Protein AF-A0A850VJW8-F1 (afdb_monomer_lite)

Secondary structure (DSSP, 8-state):
-HHHHHHHHHHHIIIIISHHHHTTTHHHHHHHHHHHHHHHHHHHHHSTTS------HHHHHHHHHHHHHHHHHS----TTSSS---HHHHHHHHHHHHHHHHHHHHHTS-TTSHHHH-HHHHHH-

Structure (mmCIF, N/CA/C/O backbone):
data_AF-A0A850VJW8-F1
#
_entry.id   AF-A0A850VJW8-F1
#
loop_
_atom_site.group_PDB
_atom_site.id
_atom_site.type_symbol
_atom_site.label_atom_id
_atom_site.label_alt_id
_atom_site.label_comp_id
_atom_site.label_asym_id
_atom_site.label_entity_id
_atom_site.label_seq_id
_atom_site.pdbx_PDB_ins_code
_atom_site.Cartn_x
_atom_site.Cartn_y
_atom_site.Cartn_z
_atom_site.occupancy
_atom_site.B_iso_or_equiv
_atom_site.auth_seq_id
_atom_site.auth_comp_id
_atom_site.auth_asym_id
_atom_site.auth_atom_id
_atom_site.pdbx_PDB_model_num
ATOM 1 N N . ASN A 1 1 ? 14.410 2.089 -16.991 1.00 91.19 1 ASN A N 1
ATOM 2 C CA . ASN A 1 1 ? 14.407 3.319 -17.824 1.00 91.19 1 ASN A CA 1
ATOM 3 C C . ASN A 1 1 ? 14.271 2.972 -19.298 1.00 91.19 1 ASN A C 1
ATOM 5 O O . ASN A 1 1 ? 14.466 1.817 -19.659 1.00 91.19 1 ASN A O 1
ATOM 9 N N . GLY A 1 2 ? 13.935 3.947 -20.144 1.00 95.56 2 GLY A N 1
ATOM 10 C CA . GLY A 1 2 ? 13.908 3.751 -21.596 1.00 95.56 2 GLY A CA 1
ATOM 11 C C . GLY A 1 2 ? 12.747 2.870 -22.094 1.00 95.56 2 GLY A C 1
ATOM 12 O O . GLY A 1 2 ? 11.681 2.861 -21.470 1.00 95.56 2 GLY A O 1
ATOM 13 N N . PRO A 1 3 ? 12.922 2.142 -23.214 1.00 97.19 3 PRO A N 1
ATOM 14 C CA . PRO A 1 3 ? 11.846 1.385 -23.863 1.00 97.19 3 PRO A CA 1
ATOM 15 C C . PRO A 1 3 ? 11.171 0.341 -22.965 1.00 97.19 3 PRO A C 1
ATOM 17 O O . PRO A 1 3 ? 9.950 0.212 -23.009 1.00 97.19 3 PRO A O 1
ATOM 20 N N . ALA A 1 4 ? 11.938 -0.340 -22.106 1.00 96.44 4 ALA A N 1
ATOM 21 C CA . ALA A 1 4 ? 11.403 -1.322 -21.160 1.00 96.44 4 ALA A CA 1
ATOM 22 C C . ALA A 1 4 ? 10.402 -0.682 -20.184 1.00 96.44 4 ALA A C 1
ATOM 24 O O . ALA A 1 4 ? 9.256 -1.110 -20.098 1.00 96.44 4 ALA A O 1
ATOM 25 N N . TRP A 1 5 ? 10.787 0.439 -19.558 1.00 97.38 5 TRP A N 1
ATOM 26 C CA . TRP A 1 5 ? 9.887 1.193 -18.677 1.00 97.38 5 TRP A CA 1
ATOM 27 C C . TRP A 1 5 ? 8.611 1.633 -19.402 1.00 97.38 5 TRP A C 1
ATOM 29 O O . TRP A 1 5 ? 7.522 1.561 -18.837 1.00 97.38 5 TRP A O 1
ATOM 39 N N . ARG A 1 6 ? 8.727 2.078 -20.660 1.00 97.31 6 ARG A N 1
ATOM 40 C CA . ARG A 1 6 ? 7.564 2.498 -21.451 1.00 97.31 6 ARG A CA 1
ATOM 41 C C . ARG A 1 6 ? 6.600 1.334 -21.684 1.00 97.31 6 ARG A C 1
ATOM 43 O O . ARG A 1 6 ? 5.394 1.541 -21.576 1.00 97.31 6 ARG A O 1
ATOM 50 N N . SER A 1 7 ? 7.121 0.150 -21.999 1.00 96.81 7 SER A N 1
ATOM 51 C CA . SER A 1 7 ? 6.316 -1.059 -22.192 1.00 96.81 7 SER A CA 1
ATOM 52 C C . SER A 1 7 ? 5.508 -1.388 -20.934 1.00 96.81 7 SER A C 1
ATOM 54 O O . SER A 1 7 ? 4.277 -1.442 -20.991 1.00 96.81 7 SER A O 1
ATOM 56 N N . ASP A 1 8 ? 6.181 -1.481 -19.784 1.00 96.50 8 ASP A N 1
ATOM 57 C CA . ASP A 1 8 ? 5.539 -1.780 -18.498 1.00 96.50 8 ASP A CA 1
ATOM 58 C C . ASP A 1 8 ? 4.503 -0.713 -18.132 1.00 96.50 8 ASP A C 1
ATOM 60 O O . ASP A 1 8 ? 3.375 -1.016 -17.736 1.00 96.50 8 ASP A O 1
ATOM 64 N N . ARG A 1 9 ? 4.852 0.565 -18.328 1.00 96.50 9 ARG A N 1
ATOM 65 C CA . ARG A 1 9 ? 3.972 1.697 -18.026 1.00 96.50 9 ARG A CA 1
ATOM 66 C C . ARG A 1 9 ? 2.692 1.660 -18.854 1.00 96.50 9 ARG A C 1
ATOM 68 O O . ARG A 1 9 ? 1.622 1.914 -18.308 1.00 96.50 9 ARG A O 1
ATOM 75 N N . LEU A 1 10 ? 2.772 1.351 -20.148 1.00 96.62 10 LEU A N 1
ATOM 76 C CA . LEU A 1 10 ? 1.589 1.270 -21.010 1.00 96.62 10 LEU A CA 1
ATOM 77 C C . LEU A 1 10 ? 0.658 0.126 -20.592 1.00 96.62 10 LEU A C 1
ATOM 79 O O . LEU A 1 10 ? -0.559 0.322 -20.554 1.00 96.62 10 LEU A O 1
ATOM 83 N N . ALA A 1 11 ? 1.218 -1.031 -20.228 1.00 95.06 11 ALA A N 1
ATOM 84 C CA . ALA A 1 11 ? 0.441 -2.161 -19.728 1.00 95.06 11 ALA A CA 1
ATOM 85 C C . ALA A 1 11 ? -0.258 -1.824 -18.397 1.00 95.06 11 ALA A C 1
ATOM 87 O O . ALA A 1 11 ? -1.481 -1.956 -18.282 1.00 95.06 11 ALA A O 1
ATOM 88 N N . LEU A 1 12 ? 0.494 -1.306 -17.418 1.00 95.62 12 LEU A N 1
ATOM 89 C CA . LEU A 1 12 ? -0.024 -0.955 -16.093 1.00 95.62 12 LEU A CA 1
ATOM 90 C C . LEU A 1 12 ? -1.054 0.175 -16.145 1.00 95.62 12 LEU A C 1
ATOM 92 O O . LEU A 1 12 ? -2.076 0.098 -15.469 1.00 95.62 12 LEU A O 1
ATOM 96 N N . ASN A 1 13 ? -0.847 1.199 -16.976 1.00 96.38 13 ASN A N 1
ATOM 97 C CA . ASN A 1 13 ? -1.795 2.307 -17.100 1.00 96.38 13 ASN A CA 1
ATOM 98 C C . ASN A 1 13 ? -3.188 1.819 -17.508 1.00 96.38 13 ASN A C 1
ATOM 100 O O . ASN A 1 13 ? -4.187 2.313 -16.990 1.00 96.38 13 ASN A O 1
ATOM 104 N N . ARG A 1 14 ? -3.274 0.832 -18.407 1.00 94.06 14 ARG A N 1
ATOM 105 C CA . ARG A 1 14 ? -4.561 0.279 -18.839 1.00 94.06 14 ARG A CA 1
ATOM 106 C C . ARG A 1 14 ? -5.288 -0.418 -17.689 1.00 94.06 14 ARG A C 1
ATOM 108 O O . ARG A 1 14 ? -6.493 -0.228 -17.547 1.00 94.06 14 ARG A O 1
ATOM 115 N N . ALA A 1 15 ? -4.570 -1.196 -16.883 1.00 90.88 15 ALA A N 1
ATOM 116 C CA . ALA A 1 15 ? -5.153 -1.976 -15.794 1.00 90.88 15 ALA A CA 1
ATOM 117 C C . ALA A 1 15 ? -5.446 -1.139 -14.538 1.00 90.88 15 ALA A C 1
ATOM 119 O O . ALA A 1 15 ? -6.476 -1.341 -13.904 1.00 90.88 15 ALA A O 1
ATOM 120 N N . VAL A 1 16 ? -4.565 -0.194 -14.202 1.00 93.81 16 VAL A N 1
ATOM 121 C CA . VAL A 1 16 ? -4.560 0.488 -12.899 1.00 93.81 16 VAL A CA 1
ATOM 122 C C . VAL A 1 16 ? -5.045 1.935 -12.984 1.00 93.81 16 VAL A C 1
ATOM 124 O O . VAL A 1 16 ? -5.787 2.378 -12.114 1.00 93.81 16 VAL A O 1
ATOM 127 N N . LEU A 1 17 ? -4.655 2.682 -14.025 1.00 94.19 17 LEU A N 1
ATOM 128 C CA . LEU A 1 17 ? -4.893 4.135 -14.098 1.00 94.19 17 LEU A CA 1
ATOM 129 C C . LEU A 1 17 ? -6.036 4.541 -15.033 1.00 94.19 17 LEU A C 1
ATOM 131 O O . LEU A 1 17 ? -6.556 5.650 -14.921 1.00 94.19 17 LEU A O 1
ATOM 135 N N . SER A 1 18 ? -6.427 3.682 -15.974 1.00 96.19 18 SER A N 1
ATOM 136 C CA . SER A 1 18 ? -7.550 3.978 -16.861 1.00 96.19 18 SER A CA 1
ATOM 137 C C . SER A 1 18 ? -8.855 4.027 -16.055 1.00 96.19 18 SER A C 1
ATOM 139 O O . SER A 1 18 ? -9.026 3.215 -15.144 1.00 96.19 18 SER A O 1
ATOM 141 N N . PRO A 1 19 ? -9.821 4.900 -16.397 1.00 96.25 19 PRO A N 1
ATOM 142 C CA . PRO A 1 19 ? -11.111 4.931 -15.712 1.00 96.25 19 PRO A CA 1
ATOM 143 C C . PRO A 1 19 ? -11.801 3.557 -15.587 1.00 96.25 19 PRO A C 1
ATOM 145 O O . PRO A 1 19 ? -12.256 3.232 -14.489 1.00 96.25 19 PRO A O 1
ATOM 148 N N . PRO A 1 20 ? -11.874 2.707 -16.636 1.00 94.31 20 PRO A N 1
ATOM 149 C CA . PRO A 1 20 ? -12.481 1.384 -16.497 1.00 94.31 20 PRO A CA 1
ATOM 150 C C . PRO A 1 20 ? -11.632 0.403 -15.677 1.00 94.31 20 PRO A C 1
ATOM 152 O O . PRO A 1 20 ? -12.205 -0.499 -15.073 1.00 94.31 20 PRO A O 1
ATOM 155 N N . GLY A 1 21 ? -10.304 0.552 -15.648 1.00 92.25 21 GLY A N 1
ATOM 156 C CA . GLY A 1 21 ? -9.421 -0.241 -14.787 1.00 92.25 21 GLY A CA 1
ATOM 157 C C . GLY A 1 21 ? -9.603 0.130 -13.317 1.00 92.25 21 GLY A C 1
ATOM 158 O O . GLY A 1 21 ? -9.980 -0.712 -12.508 1.00 92.25 21 GLY A O 1
ATOM 159 N N . ALA A 1 22 ? -9.474 1.421 -13.006 1.00 93.19 22 ALA A N 1
ATOM 160 C CA . ALA A 1 22 ? -9.616 1.964 -11.659 1.00 93.19 22 ALA A CA 1
ATOM 161 C C . ALA A 1 22 ? -10.986 1.650 -11.027 1.00 93.19 22 ALA A C 1
ATOM 163 O O . ALA A 1 22 ? -11.067 1.295 -9.852 1.00 93.19 22 ALA A O 1
ATOM 164 N N . ARG A 1 23 ? -12.071 1.706 -11.816 1.00 95.88 23 ARG A N 1
ATOM 165 C CA . ARG A 1 23 ? -13.432 1.377 -11.350 1.00 95.88 23 ARG A CA 1
ATOM 166 C C . ARG A 1 23 ? -13.570 -0.040 -10.792 1.00 95.88 23 ARG A C 1
ATOM 168 O O . ARG A 1 23 ? -14.430 -0.254 -9.945 1.00 95.88 23 ARG A O 1
ATOM 175 N N . ARG A 1 24 ? -12.740 -0.994 -11.228 1.00 94.75 24 ARG A N 1
ATOM 176 C CA . ARG A 1 24 ? -12.787 -2.386 -10.744 1.00 94.75 24 ARG A CA 1
ATOM 177 C C . ARG A 1 24 ? -12.352 -2.512 -9.288 1.00 94.75 24 ARG A C 1
ATOM 179 O O . ARG A 1 24 ? -12.822 -3.411 -8.604 1.00 94.75 24 ARG A O 1
ATOM 186 N N . PHE A 1 25 ? -11.502 -1.603 -8.809 1.00 95.75 25 PHE A N 1
ATOM 187 C CA . PHE A 1 25 ? -11.027 -1.620 -7.425 1.00 95.75 25 PHE A CA 1
ATOM 188 C C . PHE A 1 25 ? -12.003 -0.959 -6.454 1.00 95.75 25 PHE A C 1
ATOM 190 O O . PHE A 1 25 ? -11.937 -1.242 -5.266 1.00 95.75 25 PHE A O 1
ATOM 197 N N . LEU A 1 26 ? -12.922 -0.108 -6.930 1.00 95.62 26 LEU A N 1
ATOM 198 C CA . LEU A 1 26 ? -13.856 0.624 -6.067 1.00 95.62 26 LEU A CA 1
ATOM 199 C C . LEU A 1 26 ? -14.613 -0.266 -5.069 1.00 95.62 26 LEU A C 1
ATOM 201 O O . LEU A 1 26 ? -14.551 0.058 -3.888 1.00 95.62 26 LEU A O 1
ATOM 205 N N . PRO A 1 27 ? -15.270 -1.378 -5.463 1.00 96.75 27 PRO A N 1
ATOM 206 C CA . PRO A 1 27 ? -15.962 -2.227 -4.491 1.00 96.75 27 PRO A CA 1
ATOM 207 C C . PRO A 1 27 ? -15.009 -2.873 -3.473 1.00 96.75 27 PRO A C 1
ATOM 209 O O . PRO A 1 27 ? -15.379 -3.024 -2.312 1.00 96.75 27 PRO A O 1
ATOM 212 N N . LEU A 1 28 ? -13.781 -3.209 -3.885 1.00 96.62 28 LEU A N 1
ATOM 213 C CA . LEU A 1 28 ? -12.768 -3.811 -3.011 1.00 96.62 28 LEU A CA 1
ATOM 214 C C . LEU A 1 28 ? -12.261 -2.801 -1.971 1.00 96.62 28 LEU A C 1
ATOM 216 O O . LEU A 1 28 ? -12.157 -3.094 -0.783 1.00 96.62 28 LEU A O 1
ATOM 220 N N . LEU A 1 29 ? -11.963 -1.581 -2.414 1.00 97.00 29 LEU A N 1
ATOM 221 C CA . LEU A 1 29 ? -11.483 -0.507 -1.548 1.00 97.00 29 LEU A CA 1
ATOM 222 C C . LEU A 1 29 ? -12.584 -0.017 -0.600 1.00 97.00 29 LEU A C 1
ATOM 224 O O . LEU A 1 29 ? -12.325 0.221 0.578 1.00 97.00 29 LEU A O 1
ATOM 228 N N . ASP A 1 30 ? -13.816 0.095 -1.097 1.00 97.44 30 ASP A N 1
ATOM 229 C CA . ASP A 1 30 ? -14.989 0.493 -0.319 1.00 97.44 30 ASP A CA 1
ATOM 230 C C . ASP A 1 30 ? -15.311 -0.519 0.792 1.00 97.44 30 ASP A C 1
ATOM 232 O O . ASP A 1 30 ? -15.572 -0.109 1.923 1.00 97.44 30 ASP A O 1
ATOM 236 N N . SER A 1 31 ? -15.197 -1.831 0.539 1.00 96.44 31 SER A N 1
ATOM 237 C CA . SER A 1 31 ? -15.383 -2.827 1.604 1.00 96.44 31 SER A CA 1
ATOM 238 C C . SER A 1 31 ? -14.341 -2.681 2.716 1.00 96.44 31 SER A C 1
ATOM 240 O O . SER A 1 31 ? -14.694 -2.673 3.890 1.00 96.44 31 SER A O 1
ATOM 242 N N . VAL A 1 32 ? -13.066 -2.483 2.363 1.00 96.75 32 VAL A N 1
ATOM 243 C CA . VAL A 1 32 ? -11.989 -2.290 3.350 1.00 96.75 32 VAL A CA 1
ATOM 244 C C . VAL A 1 32 ? -12.183 -0.984 4.134 1.00 96.75 32 VAL A C 1
ATOM 246 O O . VAL A 1 32 ? -11.970 -0.947 5.346 1.00 96.75 32 VAL A O 1
ATOM 249 N N . ALA A 1 33 ? -12.637 0.086 3.474 1.00 97.06 33 ALA A N 1
ATOM 250 C CA . ALA A 1 33 ? -12.944 1.359 4.125 1.00 97.06 33 ALA A CA 1
ATOM 251 C C . ALA A 1 33 ? -14.106 1.247 5.124 1.00 97.06 33 ALA A C 1
ATOM 253 O O . ALA A 1 33 ? -14.044 1.840 6.206 1.00 97.06 33 ALA A O 1
ATOM 254 N N . ARG A 1 34 ? -15.148 0.468 4.801 1.00 97.06 34 ARG A N 1
ATOM 255 C CA . ARG A 1 34 ? -16.252 0.191 5.731 1.00 97.06 34 ARG A CA 1
ATOM 256 C C . ARG A 1 34 ? -15.781 -0.594 6.945 1.00 97.06 34 ARG A C 1
ATOM 258 O O . ARG A 1 34 ? -16.042 -0.144 8.058 1.00 97.06 34 ARG A O 1
ATOM 265 N N . ASP A 1 35 ? -15.027 -1.672 6.742 1.00 95.12 35 ASP A N 1
ATOM 266 C CA . ASP A 1 35 ? -14.479 -2.486 7.835 1.00 95.12 35 ASP A CA 1
ATOM 267 C C . ASP A 1 35 ? -13.615 -1.635 8.783 1.00 95.12 35 ASP A C 1
ATOM 269 O O . ASP A 1 35 ? -13.716 -1.729 10.009 1.00 95.12 35 ASP A O 1
ATOM 273 N N . PHE A 1 36 ? -12.801 -0.734 8.222 1.00 95.12 36 PHE A N 1
ATOM 274 C CA . PHE A 1 36 ? -11.999 0.208 8.999 1.00 95.12 36 PHE A CA 1
ATOM 275 C C . PHE A 1 36 ? -12.865 1.169 9.825 1.00 95.12 36 PHE A C 1
ATOM 277 O O . PHE A 1 36 ? -12.649 1.337 11.028 1.00 95.12 36 PHE A O 1
ATOM 284 N N . ALA A 1 37 ? -13.875 1.781 9.199 1.00 94.94 37 ALA A N 1
ATOM 285 C CA . ALA A 1 37 ? -14.789 2.696 9.874 1.00 94.94 37 ALA A CA 1
ATOM 286 C C . ALA A 1 37 ? -15.598 1.995 10.977 1.00 94.94 37 ALA A C 1
ATOM 288 O O . ALA A 1 37 ? -15.814 2.569 12.045 1.00 94.94 37 ALA A O 1
ATOM 289 N N . GLU A 1 38 ? -16.036 0.757 10.751 1.00 94.19 38 GLU A N 1
ATOM 290 C CA . GLU A 1 38 ? -16.730 -0.057 11.749 1.00 94.19 38 GLU A CA 1
ATOM 291 C C . GLU A 1 38 ? -15.826 -0.409 12.931 1.00 94.19 38 GLU A C 1
ATOM 293 O O . GLU A 1 38 ? -16.243 -0.238 14.079 1.00 94.19 38 GLU A O 1
ATOM 298 N N . SER A 1 39 ? -14.571 -0.787 12.673 1.00 92.12 39 SER A N 1
ATOM 299 C CA . SER A 1 39 ? -13.563 -1.031 13.712 1.00 92.12 39 SER A CA 1
ATOM 300 C C . SER A 1 39 ? -13.343 0.209 14.594 1.00 92.12 39 SER A C 1
ATOM 302 O O . SER A 1 39 ? -13.368 0.119 15.825 1.00 92.12 39 SER A O 1
ATOM 304 N N . LEU A 1 40 ? -13.227 1.400 13.991 1.00 92.31 40 LEU A N 1
ATOM 305 C CA . LEU A 1 40 ? -13.108 2.663 14.729 1.00 92.31 40 LEU A CA 1
ATOM 306 C C . LEU A 1 40 ? -14.375 3.005 15.523 1.00 92.31 40 LEU A C 1
ATOM 308 O O . LEU A 1 40 ? -14.282 3.360 16.698 1.00 92.31 40 LEU A O 1
ATOM 312 N N . ARG A 1 41 ? -15.565 2.861 14.927 1.00 92.94 41 ARG A N 1
ATOM 313 C CA . ARG A 1 41 ? -16.844 3.073 15.631 1.00 92.94 41 ARG A CA 1
ATOM 314 C C . ARG A 1 41 ? -16.996 2.126 16.820 1.00 92.94 41 ARG A C 1
ATOM 316 O O . ARG A 1 41 ? -17.502 2.545 17.858 1.00 92.94 41 ARG A O 1
ATOM 323 N N . GLY A 1 42 ? -16.552 0.876 16.688 1.00 91.50 42 GLY A N 1
ATOM 324 C CA . GLY A 1 42 ? -16.524 -0.096 17.780 1.00 91.50 42 GLY A CA 1
ATOM 325 C C . GLY A 1 42 ? -15.681 0.391 18.958 1.00 91.50 42 GLY A C 1
ATOM 326 O O . GLY A 1 42 ? -16.147 0.367 20.095 1.00 91.50 42 GLY A O 1
ATOM 327 N N . ARG A 1 43 ? -14.486 0.929 18.685 1.00 91.19 43 ARG A N 1
ATOM 328 C CA . ARG A 1 43 ? -13.612 1.515 19.716 1.00 91.19 43 ARG A CA 1
ATOM 329 C C . ARG A 1 43 ? -14.247 2.726 20.393 1.00 91.19 43 ARG A C 1
ATOM 331 O O . ARG A 1 43 ? -14.268 2.774 21.614 1.00 91.19 43 ARG A O 1
ATOM 338 N N . VAL A 1 44 ? -14.820 3.648 19.615 1.00 93.12 44 VAL A N 1
ATOM 339 C CA . VAL A 1 44 ? -15.510 4.842 20.140 1.00 93.12 44 VAL A CA 1
ATOM 340 C C . VAL A 1 44 ? -16.647 4.455 21.090 1.00 93.12 44 VAL A C 1
ATOM 342 O O . VAL A 1 44 ? -16.757 5.021 22.173 1.00 93.12 44 VAL A O 1
ATOM 345 N N . ARG A 1 45 ? -17.471 3.465 20.718 1.00 93.31 45 ARG A N 1
ATOM 346 C CA . ARG A 1 45 ? -18.563 2.960 21.571 1.00 93.31 45 ARG A CA 1
ATOM 347 C C . ARG A 1 45 ? -18.060 2.295 22.854 1.00 93.31 45 ARG A C 1
ATOM 349 O O . ARG A 1 45 ? -18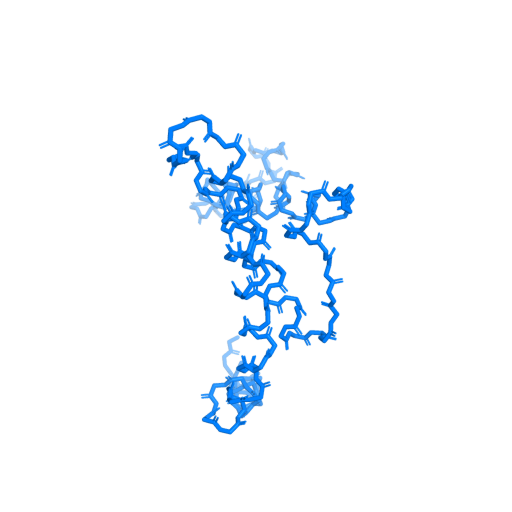.769 2.314 23.852 1.00 93.31 45 ARG A O 1
ATOM 356 N N . GLY A 1 46 ? -16.868 1.701 22.819 1.00 88.69 46 GLY A N 1
ATOM 357 C CA . GLY A 1 46 ? -16.226 1.092 23.983 1.00 88.69 46 GLY A CA 1
ATOM 358 C C . GLY A 1 46 ? -15.549 2.093 24.925 1.00 88.69 46 GLY A C 1
ATOM 359 O O . GLY A 1 46 ? -15.199 1.720 26.042 1.00 88.69 46 GLY A O 1
ATOM 360 N N . THR A 1 47 ? -15.345 3.348 24.508 1.00 90.88 47 THR A N 1
ATOM 361 C CA . THR A 1 47 ? -14.687 4.370 25.333 1.00 90.88 47 THR A CA 1
ATOM 362 C C . THR A 1 47 ? -15.70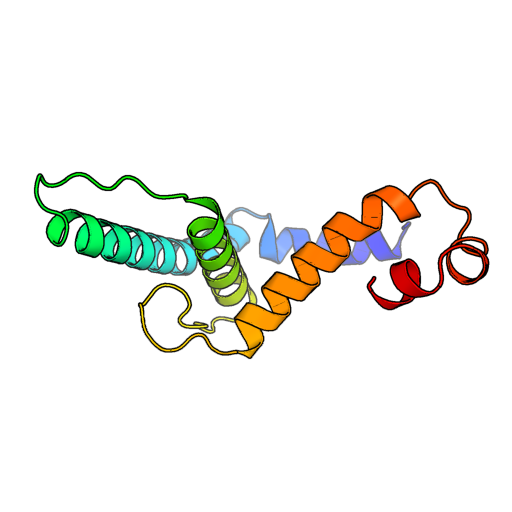3 5.154 26.179 1.00 90.88 47 THR A C 1
ATOM 364 O O . THR A 1 47 ? -16.672 5.692 25.632 1.00 90.88 47 THR A O 1
ATOM 367 N N . PRO A 1 48 ? -15.487 5.292 27.504 1.00 83.56 48 PRO A N 1
ATOM 368 C CA . PRO A 1 48 ? -16.295 6.172 28.345 1.00 83.56 48 PRO A CA 1
ATOM 369 C C . PRO A 1 48 ? -16.257 7.614 27.820 1.00 83.56 48 PRO A C 1
ATOM 371 O O . PRO A 1 48 ? -15.184 8.168 27.600 1.00 83.56 48 PRO A O 1
ATOM 374 N N . GLY A 1 49 ? -17.425 8.220 27.599 1.00 85.00 49 GLY A N 1
ATOM 375 C CA . GLY A 1 49 ? -17.536 9.571 27.031 1.00 85.00 49 GLY A CA 1
ATOM 376 C C . GLY A 1 49 ? -17.626 9.634 25.501 1.00 85.00 49 GLY A C 1
ATOM 377 O O . GLY A 1 49 ? -17.782 10.724 24.963 1.00 85.00 49 GLY A O 1
ATOM 378 N N . GLY A 1 50 ? -17.584 8.496 24.793 1.00 87.62 50 GLY A N 1
ATOM 379 C CA . GLY A 1 50 ? -17.915 8.428 23.362 1.00 87.62 50 GLY A CA 1
ATOM 380 C C . GLY A 1 50 ? -16.934 9.150 22.432 1.00 87.62 50 GLY A C 1
ATOM 381 O O . GLY A 1 50 ? -17.298 9.491 21.307 1.00 87.62 50 GLY A O 1
ATOM 382 N N . ALA A 1 51 ? -15.702 9.382 22.884 1.00 88.38 51 ALA A N 1
ATOM 383 C CA . ALA A 1 51 ? -14.628 9.988 22.105 1.00 88.38 51 ALA A CA 1
ATOM 384 C C . ALA A 1 51 ? -13.383 9.095 22.142 1.00 88.38 51 ALA A C 1
ATOM 386 O O . ALA A 1 51 ? -13.099 8.467 23.158 1.00 88.38 51 ALA A O 1
ATOM 387 N N . LEU A 1 52 ? -12.638 9.046 21.036 1.00 88.94 52 LEU A N 1
ATOM 388 C CA . LEU A 1 52 ? -11.435 8.227 20.894 1.00 88.94 52 LEU A CA 1
ATOM 389 C C . LEU A 1 52 ? -10.235 9.116 20.562 1.00 88.94 52 LEU A C 1
ATOM 391 O O . LEU A 1 52 ? -10.204 9.735 19.500 1.00 88.94 52 LEU A O 1
ATOM 395 N N . THR A 1 53 ? -9.234 9.123 21.440 1.00 91.69 53 THR A N 1
ATOM 396 C CA . THR A 1 53 ? -7.938 9.774 21.201 1.00 91.69 53 THR A CA 1
ATOM 397 C C . THR A 1 53 ? -6.879 8.694 21.050 1.00 91.69 53 THR A C 1
ATOM 399 O O . THR A 1 53 ? -6.604 7.958 21.994 1.00 91.69 53 THR A O 1
ATOM 402 N N . ILE A 1 54 ? -6.313 8.571 19.853 1.00 89.94 54 ILE A N 1
ATOM 403 C CA . ILE A 1 54 ? -5.325 7.548 19.497 1.00 89.94 54 ILE A CA 1
ATOM 404 C C . ILE A 1 54 ? -4.305 8.120 18.515 1.00 89.94 54 ILE A C 1
ATOM 406 O O . ILE A 1 54 ? -4.603 9.077 17.803 1.00 89.94 54 ILE A O 1
ATOM 410 N N . ASP A 1 55 ? -3.140 7.483 18.426 1.00 89.38 55 ASP A N 1
ATOM 411 C CA . ASP A 1 55 ? -2.255 7.649 17.276 1.00 89.38 55 ASP A CA 1
ATOM 412 C C . ASP A 1 55 ? -2.845 6.894 16.064 1.00 89.38 55 ASP A C 1
ATOM 414 O O . ASP A 1 55 ? -3.003 5.666 16.121 1.00 89.38 55 ASP A O 1
ATOM 418 N N . PRO A 1 56 ? -3.217 7.587 14.970 1.00 89.75 56 PRO A N 1
ATOM 419 C CA . PRO A 1 56 ? -3.779 6.938 13.795 1.00 89.75 56 PRO A CA 1
ATOM 420 C C . PRO A 1 56 ? -2.723 6.229 12.940 1.00 89.75 56 PRO A C 1
ATOM 422 O O . PRO A 1 56 ? -3.098 5.418 12.093 1.00 89.75 56 PRO A O 1
ATOM 425 N N . HIS A 1 57 ? -1.429 6.512 13.117 1.00 87.69 57 HIS A N 1
ATOM 426 C CA . HIS A 1 57 ? -0.387 6.080 12.187 1.00 87.69 57 HIS A CA 1
ATOM 427 C C . HIS A 1 57 ? -0.346 4.552 11.974 1.00 87.69 57 HIS A C 1
ATOM 429 O O . HIS A 1 57 ? -0.471 4.118 10.822 1.00 87.69 57 HIS A O 1
ATOM 435 N N . PRO A 1 58 ? -0.322 3.701 13.024 1.00 85.12 58 PRO A N 1
ATOM 436 C CA . PRO A 1 58 ? -0.309 2.246 12.840 1.00 85.12 58 PRO A CA 1
ATOM 437 C C . PRO A 1 58 ? -1.591 1.712 12.185 1.00 85.12 58 PRO A C 1
ATOM 439 O O . PRO A 1 58 ? -1.575 0.726 11.447 1.00 85.12 58 PRO A O 1
ATOM 442 N N . LEU A 1 59 ? -2.726 2.367 12.443 1.00 88.75 59 LEU A N 1
ATOM 443 C CA . LEU A 1 59 ? -4.022 1.979 11.888 1.00 88.75 59 LEU A CA 1
ATOM 444 C C . LEU A 1 59 ? -4.126 2.305 10.401 1.00 88.75 59 LEU A C 1
ATOM 446 O O . LEU A 1 59 ? -4.614 1.480 9.631 1.00 88.75 59 LEU A O 1
ATOM 450 N N . LEU A 1 60 ? -3.637 3.476 9.995 1.00 91.62 60 LEU A N 1
ATOM 451 C CA . LEU A 1 60 ? -3.613 3.896 8.597 1.00 91.62 60 LEU A CA 1
ATOM 452 C C . LEU A 1 60 ? -2.668 3.030 7.762 1.00 91.62 60 LEU A C 1
ATOM 454 O O . LEU A 1 60 ? -2.993 2.707 6.618 1.00 91.62 60 LEU A O 1
ATOM 458 N N . PHE A 1 61 ? -1.541 2.595 8.329 1.00 88.62 61 PHE A N 1
ATOM 459 C CA . PHE A 1 61 ? -0.643 1.652 7.660 1.00 88.62 61 PHE A CA 1
ATOM 460 C C . PHE A 1 61 ? -1.308 0.294 7.416 1.00 88.62 61 PHE A C 1
ATOM 462 O O . PHE A 1 61 ? -1.309 -0.189 6.283 1.00 88.62 61 PHE A O 1
ATOM 469 N N . ARG A 1 62 ? -1.948 -0.291 8.439 1.00 89.50 62 ARG A N 1
ATOM 470 C CA . ARG A 1 62 ? -2.704 -1.550 8.297 1.00 89.50 62 ARG A CA 1
ATOM 471 C C . ARG A 1 62 ? -3.844 -1.424 7.288 1.00 89.50 62 ARG A C 1
ATOM 473 O O . ARG A 1 62 ? -4.002 -2.297 6.442 1.00 89.50 62 ARG A O 1
ATOM 480 N N . PHE A 1 63 ? -4.589 -0.320 7.335 1.00 93.31 63 PHE A N 1
ATOM 481 C CA . PHE A 1 63 ? -5.631 -0.007 6.357 1.00 93.31 63 PHE A CA 1
ATOM 482 C C . PHE A 1 63 ? -5.087 0.049 4.930 1.00 93.31 63 PHE A C 1
ATOM 484 O O . PHE A 1 63 ? -5.639 -0.586 4.035 1.00 93.31 63 PHE A O 1
ATOM 491 N N . THR A 1 64 ? -3.982 0.761 4.720 1.00 93.38 64 THR A N 1
ATOM 492 C CA . THR A 1 64 ? -3.389 0.929 3.390 1.00 93.38 64 THR A CA 1
ATOM 493 C C . THR A 1 64 ? -2.852 -0.395 2.852 1.00 93.38 64 THR A C 1
ATOM 495 O O . THR A 1 64 ? -3.038 -0.695 1.672 1.00 93.38 64 THR A O 1
ATOM 498 N N . LEU A 1 65 ? -2.227 -1.211 3.705 1.00 91.44 65 LEU A N 1
ATOM 499 C CA . LEU A 1 65 ? -1.726 -2.530 3.330 1.00 91.44 65 LEU A CA 1
ATOM 500 C C . LEU A 1 65 ? -2.860 -3.503 2.985 1.00 91.44 65 LEU A C 1
ATOM 502 O O . LEU A 1 65 ? -2.780 -4.183 1.962 1.00 91.44 65 LEU A O 1
ATOM 506 N N . GLU A 1 66 ? -3.923 -3.539 3.791 1.00 92.62 66 GLU A N 1
ATOM 507 C CA . GLU A 1 66 ? -5.124 -4.341 3.528 1.00 92.62 66 GLU A CA 1
ATOM 508 C C . GLU A 1 66 ? -5.774 -3.923 2.202 1.00 92.62 66 GLU A C 1
ATOM 510 O O . GLU A 1 66 ? -6.016 -4.762 1.338 1.00 92.62 66 GLU A O 1
ATOM 515 N N . ALA A 1 67 ? -5.998 -2.619 2.007 1.00 95.62 67 ALA A N 1
ATOM 516 C CA . ALA A 1 67 ? -6.634 -2.073 0.812 1.00 95.62 67 ALA A CA 1
ATOM 517 C C . ALA A 1 67 ? -5.814 -2.357 -0.454 1.00 95.62 67 ALA A C 1
ATOM 519 O O . ALA A 1 67 ? -6.361 -2.790 -1.468 1.00 95.62 67 ALA A O 1
ATOM 520 N N . SER A 1 68 ? -4.495 -2.154 -0.386 1.00 93.62 68 SER A N 1
ATOM 521 C CA . SER A 1 68 ? -3.590 -2.379 -1.517 1.00 93.62 68 SER A CA 1
ATOM 522 C C . SER A 1 68 ? -3.489 -3.862 -1.860 1.00 93.62 68 SER A C 1
ATOM 524 O O . SER A 1 68 ? -3.582 -4.227 -3.029 1.00 93.62 68 SER A O 1
ATOM 526 N N . SER A 1 69 ? -3.349 -4.727 -0.853 1.00 91.44 69 SER A N 1
ATOM 527 C CA . SER A 1 69 ? -3.259 -6.177 -1.062 1.00 91.44 69 SER A CA 1
ATOM 528 C C . SER A 1 69 ? -4.561 -6.736 -1.620 1.00 91.44 69 SER A C 1
ATOM 530 O O . SER A 1 69 ? -4.531 -7.514 -2.571 1.00 91.44 69 SER A O 1
ATOM 532 N N . TYR A 1 70 ? -5.706 -6.275 -1.112 1.00 94.50 70 TYR A N 1
ATOM 533 C CA . TYR A 1 70 ? -7.000 -6.712 -1.617 1.00 94.50 70 TYR A CA 1
ATOM 534 C C . TYR A 1 70 ? -7.253 -6.222 -3.047 1.00 94.50 70 TYR A C 1
ATOM 536 O O . TYR A 1 70 ? -7.720 -6.988 -3.885 1.00 94.50 70 TYR A O 1
ATOM 544 N N . ALA A 1 71 ? -6.873 -4.983 -3.371 1.00 94.69 71 ALA A N 1
ATOM 545 C CA . ALA A 1 71 ? -6.989 -4.459 -4.730 1.00 94.69 71 ALA A CA 1
ATOM 546 C C . ALA A 1 71 ? -6.072 -5.181 -5.735 1.00 94.69 71 ALA A C 1
ATOM 548 O O . ALA A 1 71 ? -6.470 -5.383 -6.881 1.00 94.69 71 ALA A O 1
ATOM 549 N N . LEU A 1 72 ? -4.855 -5.558 -5.326 1.00 92.38 72 LEU A N 1
ATOM 550 C CA . LEU A 1 72 ? -3.862 -6.179 -6.209 1.00 92.38 72 LEU A CA 1
ATOM 551 C C . LEU A 1 72 ? -4.040 -7.693 -6.358 1.00 92.38 72 LEU A C 1
ATOM 553 O O . LEU A 1 72 ? -3.827 -8.217 -7.450 1.00 92.38 72 LEU A O 1
ATOM 557 N N . TYR A 1 73 ? -4.420 -8.385 -5.283 1.00 91.62 73 TYR A N 1
ATOM 558 C CA . TYR A 1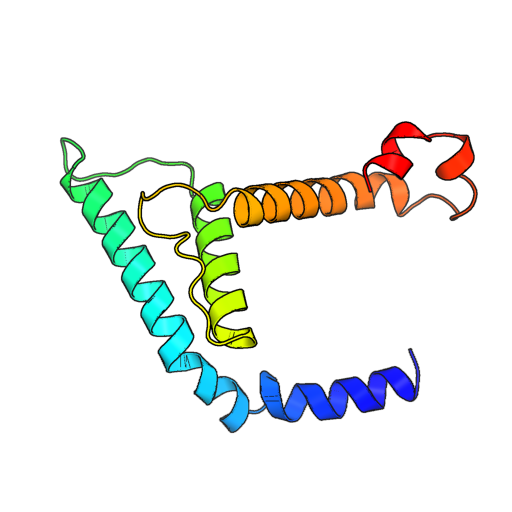 73 ? -4.431 -9.850 -5.227 1.00 91.62 73 TYR A CA 1
ATOM 559 C C . TYR A 1 73 ? -5.821 -10.451 -5.015 1.00 91.62 73 TYR A C 1
ATOM 561 O O . TYR A 1 73 ? -5.981 -11.654 -5.180 1.00 91.62 73 TYR A O 1
ATOM 569 N N . GLY A 1 74 ? -6.827 -9.645 -4.661 1.00 91.38 74 GLY A N 1
ATOM 570 C CA . GLY A 1 74 ? -8.170 -10.144 -4.354 1.00 91.38 74 GLY A CA 1
ATOM 571 C C . GLY A 1 74 ? -8.277 -10.876 -3.012 1.00 91.38 74 GLY A C 1
ATOM 572 O O . GLY A 1 74 ? -9.330 -11.430 -2.720 1.00 91.38 74 GLY A O 1
ATOM 573 N N . GLU A 1 75 ? -7.231 -10.839 -2.180 1.00 88.62 75 GLU A N 1
ATOM 574 C CA . GLU A 1 75 ? -7.154 -11.549 -0.898 1.00 88.62 75 GLU A CA 1
ATOM 575 C C . GLU A 1 75 ? -7.170 -10.591 0.303 1.00 88.62 75 GLU A C 1
ATOM 577 O O . GLU A 1 75 ? -6.548 -9.524 0.280 1.00 88.62 75 GLU A O 1
ATOM 582 N N . ARG A 1 76 ? -7.890 -10.977 1.364 1.00 89.50 76 ARG A N 1
ATOM 583 C CA . ARG A 1 76 ? -8.003 -10.216 2.620 1.00 89.50 76 ARG A CA 1
ATOM 584 C C . ARG A 1 76 ? -6.936 -10.690 3.605 1.00 89.50 76 ARG A C 1
ATOM 586 O O . ARG A 1 76 ? -6.874 -11.874 3.922 1.00 89.50 76 ARG A O 1
ATOM 593 N N . LEU A 1 77 ? -6.122 -9.767 4.119 1.00 87.00 77 LEU A N 1
ATOM 594 C CA . LEU A 1 77 ? -5.061 -10.090 5.085 1.00 87.00 77 LEU A CA 1
ATOM 595 C C . LEU A 1 77 ? -5.569 -10.100 6.534 1.00 87.00 77 LEU A C 1
ATOM 597 O O . LEU A 1 77 ? -4.891 -10.629 7.417 1.00 87.00 77 LEU A O 1
ATOM 601 N N . GLY A 1 78 ? -6.750 -9.524 6.779 1.00 88.00 78 GLY A N 1
ATOM 602 C CA . GLY A 1 78 ? -7.392 -9.511 8.090 1.00 88.00 78 GLY A CA 1
ATOM 603 C C . GLY A 1 78 ? -6.806 -8.484 9.062 1.00 88.00 78 GLY A C 1
ATOM 604 O O . GLY A 1 78 ? -6.947 -8.649 10.267 1.00 88.00 78 GLY A O 1
ATOM 605 N N . LEU A 1 79 ? -6.174 -7.410 8.575 1.00 88.06 79 LEU A N 1
ATOM 606 C CA . LEU A 1 79 ? -5.415 -6.466 9.418 1.00 88.06 79 LEU A CA 1
ATOM 607 C C . LEU A 1 79 ? -6.274 -5.458 10.201 1.00 88.06 79 LEU A C 1
ATOM 609 O O . LEU A 1 79 ? -5.748 -4.689 11.009 1.00 88.06 79 LEU A O 1
ATOM 613 N N . LEU A 1 80 ? -7.582 -5.411 9.933 1.00 87.31 80 LEU A N 1
ATOM 614 C CA . LEU A 1 80 ? -8.499 -4.391 10.463 1.00 87.31 80 LEU A CA 1
ATOM 615 C C . LEU A 1 80 ? -9.360 -4.863 11.643 1.00 87.31 80 LEU A C 1
ATOM 617 O O . LEU A 1 80 ? -9.843 -4.036 12.428 1.00 87.31 80 LEU A O 1
ATOM 621 N N . GLY A 1 81 ? -9.545 -6.178 11.775 1.00 69.56 81 GLY A N 1
ATOM 622 C CA . GLY A 1 81 ? -10.205 -6.801 12.919 1.00 69.56 81 GLY A CA 1
ATOM 623 C C . GLY A 1 81 ? -9.171 -7.118 13.992 1.00 69.56 81 GLY A C 1
ATOM 624 O O . GLY A 1 81 ? -8.082 -7.567 13.668 1.00 69.56 81 GLY A O 1
ATOM 625 N N . GLY A 1 82 ? -9.489 -6.899 15.270 1.00 59.03 82 GLY A N 1
ATOM 626 C CA . GLY A 1 82 ? -8.579 -7.128 16.408 1.00 59.03 82 GLY A CA 1
ATOM 627 C C . GLY A 1 82 ? -8.171 -8.591 16.664 1.00 59.03 82 GLY A C 1
ATOM 628 O O . GLY A 1 82 ? -7.839 -8.929 17.796 1.00 59.03 82 GLY A O 1
ATOM 629 N N . GLY A 1 83 ? -8.240 -9.460 15.654 1.00 50.44 83 GLY A N 1
ATOM 630 C CA . GLY A 1 83 ? -7.737 -10.828 15.680 1.00 50.44 83 GLY A CA 1
ATOM 631 C C . GLY A 1 83 ? -6.243 -10.873 15.365 1.00 50.44 83 GLY A C 1
ATOM 632 O O . GLY A 1 83 ? -5.733 -10.023 14.642 1.00 50.44 83 GLY A O 1
ATOM 633 N N . SER A 1 84 ? -5.570 -11.859 15.964 1.00 47.62 84 SER A N 1
ATOM 634 C CA . SER A 1 84 ? -4.132 -12.149 15.890 1.00 47.62 84 SER A CA 1
ATOM 635 C C . SER A 1 84 ? -3.471 -11.648 14.605 1.00 47.62 84 SER A C 1
ATOM 637 O O . SER A 1 84 ? -3.768 -12.129 13.511 1.00 47.62 84 SER A O 1
ATOM 639 N N . GLU A 1 85 ? -2.574 -10.673 14.766 1.00 57.41 85 GLU A N 1
ATOM 640 C CA . GLU A 1 85 ? -1.724 -10.168 13.697 1.00 57.41 85 GLU A CA 1
ATOM 641 C C . GLU A 1 85 ? -1.099 -11.353 12.964 1.00 57.41 85 GLU A C 1
ATOM 643 O O . GLU A 1 85 ? -0.368 -12.149 13.561 1.00 57.41 85 GLU A O 1
ATOM 648 N N . SER A 1 86 ? -1.377 -11.494 11.666 1.00 63.81 86 SER A N 1
ATOM 649 C CA . SER A 1 86 ? -0.604 -12.422 10.857 1.00 63.81 86 SER A CA 1
ATOM 650 C C . SER A 1 86 ? 0.843 -11.936 10.946 1.00 63.81 86 SER A C 1
ATOM 652 O O . SER A 1 86 ? 1.195 -10.880 10.426 1.00 63.81 86 SER A O 1
ATOM 654 N N . GLY A 1 87 ? 1.700 -12.659 11.676 1.00 73.06 87 GLY A N 1
ATOM 655 C CA . GLY A 1 87 ? 3.066 -12.196 11.952 1.00 73.06 87 GLY A CA 1
ATOM 656 C C . GLY A 1 87 ? 3.846 -11.844 10.677 1.00 73.06 87 GLY A C 1
ATOM 657 O O . GLY A 1 87 ? 4.791 -11.067 10.725 1.00 73.06 87 GLY A O 1
ATOM 658 N N . GLY A 1 88 ? 3.426 -12.370 9.519 1.00 78.38 88 GLY A N 1
ATOM 659 C CA . GLY A 1 88 ? 3.906 -11.956 8.201 1.00 78.38 88 GLY A CA 1
ATOM 660 C C . GLY A 1 88 ? 3.627 -10.490 7.853 1.00 78.38 88 GLY A C 1
ATOM 661 O O . GLY A 1 88 ? 4.553 -9.808 7.427 1.00 78.38 88 GLY A O 1
ATOM 662 N N . ALA A 1 89 ? 2.410 -9.983 8.065 1.00 76.94 89 ALA A N 1
ATOM 663 C CA . ALA A 1 89 ? 2.075 -8.590 7.772 1.00 76.94 89 ALA A CA 1
ATOM 664 C C . ALA A 1 89 ? 2.829 -7.620 8.686 1.00 76.94 89 ALA A C 1
ATOM 666 O O . ALA A 1 89 ? 3.362 -6.624 8.209 1.00 76.94 89 ALA A O 1
ATOM 667 N N . GLN A 1 90 ? 2.962 -7.949 9.975 1.00 78.44 90 GLN A N 1
ATOM 668 C CA . GLN A 1 90 ? 3.735 -7.125 10.907 1.00 78.44 90 GLN A CA 1
ATOM 669 C C . GLN A 1 90 ? 5.233 -7.114 10.559 1.00 78.44 90 GLN A C 1
ATOM 671 O O . GLN A 1 90 ? 5.862 -6.059 10.594 1.00 78.44 90 GLN A O 1
ATOM 676 N N . ARG A 1 91 ? 5.805 -8.259 10.150 1.00 84.69 91 ARG A N 1
ATOM 677 C CA . ARG A 1 91 ? 7.186 -8.320 9.636 1.00 84.69 91 ARG A CA 1
ATOM 678 C C . ARG A 1 91 ? 7.365 -7.509 8.357 1.00 84.69 91 ARG A C 1
ATOM 680 O O . ARG A 1 91 ? 8.363 -6.814 8.229 1.00 84.69 91 ARG A O 1
ATOM 687 N N . PHE A 1 92 ? 6.414 -7.588 7.427 1.00 84.38 92 PHE A N 1
ATOM 688 C CA . PHE A 1 92 ? 6.454 -6.803 6.195 1.00 84.38 92 PHE A CA 1
ATOM 689 C C . PHE A 1 92 ? 6.407 -5.298 6.483 1.00 84.38 92 PHE A C 1
ATOM 691 O O . PHE A 1 92 ? 7.202 -4.547 5.927 1.00 84.38 92 PHE A O 1
ATOM 698 N N . LEU A 1 93 ? 5.519 -4.865 7.384 1.00 80.75 93 LEU A N 1
ATOM 699 C CA . LEU A 1 93 ? 5.429 -3.468 7.810 1.00 80.75 93 LEU A CA 1
ATOM 700 C C . LEU A 1 93 ? 6.742 -2.987 8.436 1.00 80.75 93 LEU A C 1
ATOM 702 O O . LEU A 1 93 ? 7.258 -1.952 8.022 1.00 80.75 93 LEU A O 1
ATOM 706 N N . GLY A 1 94 ? 7.312 -3.767 9.359 1.00 84.75 94 GLY A N 1
ATOM 707 C CA . GLY A 1 94 ? 8.604 -3.447 9.970 1.00 84.75 94 GLY A CA 1
ATOM 708 C C . GLY A 1 94 ? 9.738 -3.363 8.945 1.00 84.75 94 GLY A C 1
ATOM 709 O O . GLY A 1 94 ? 10.520 -2.420 8.977 1.00 84.75 94 GLY A O 1
ATOM 710 N N . ALA A 1 95 ? 9.787 -4.290 7.984 1.00 89.88 95 ALA A N 1
ATOM 711 C CA . ALA A 1 95 ? 10.791 -4.274 6.921 1.00 89.88 95 ALA A CA 1
ATOM 712 C C . ALA A 1 95 ? 10.646 -3.055 5.993 1.00 89.88 95 ALA A C 1
ATOM 714 O O . ALA A 1 95 ? 11.644 -2.474 5.579 1.00 89.88 95 ALA A O 1
ATOM 715 N N . LEU A 1 96 ? 9.416 -2.636 5.675 1.00 87.88 96 LEU A N 1
ATOM 716 C CA . LEU A 1 96 ? 9.174 -1.441 4.865 1.00 87.88 96 LEU A CA 1
ATOM 717 C C . LEU A 1 96 ? 9.630 -0.166 5.589 1.00 87.88 96 LEU A C 1
ATOM 719 O O . LEU A 1 96 ? 10.257 0.699 4.978 1.00 87.88 96 LEU A O 1
ATOM 723 N N . GLU A 1 97 ? 9.325 -0.052 6.881 1.00 86.38 97 GLU A N 1
ATOM 724 C CA . GLU A 1 97 ? 9.767 1.062 7.723 1.00 86.38 97 GLU A CA 1
ATOM 725 C C . GLU A 1 97 ? 11.299 1.100 7.850 1.00 86.38 97 GLU A C 1
ATOM 727 O O . GLU A 1 97 ? 11.915 2.160 7.696 1.00 86.38 97 GLU A O 1
ATOM 732 N N . GLU A 1 98 ? 11.937 -0.058 8.044 1.00 90.88 98 GLU A N 1
ATOM 733 C CA . GLU A 1 98 ? 13.396 -0.189 8.085 1.00 90.88 98 GLU A CA 1
ATOM 734 C C . GLU A 1 98 ? 14.029 0.185 6.737 1.00 90.88 98 GLU A C 1
ATOM 736 O O . GLU A 1 98 ? 14.945 1.008 6.694 1.00 90.88 98 GLU A O 1
ATOM 741 N N . MET A 1 99 ? 13.488 -0.301 5.617 1.00 93.12 99 MET A N 1
ATOM 742 C CA . MET A 1 99 ? 13.956 0.054 4.274 1.00 93.12 99 MET A CA 1
ATOM 743 C C . MET A 1 99 ? 13.840 1.567 4.021 1.00 93.12 99 MET A C 1
ATOM 745 O O . MET A 1 99 ? 14.803 2.194 3.572 1.00 93.12 99 MET A O 1
ATOM 749 N N . LEU A 1 100 ? 12.696 2.193 4.330 1.00 90.19 100 LEU A N 1
ATOM 750 C CA . LEU A 1 100 ? 12.493 3.635 4.124 1.00 90.19 100 LEU A CA 1
ATOM 751 C C . LEU A 1 100 ? 13.405 4.483 5.023 1.00 90.19 100 LEU A C 1
ATOM 753 O O . LEU A 1 100 ? 14.017 5.440 4.543 1.00 90.19 100 LEU A O 1
ATOM 757 N N . SER A 1 101 ? 13.537 4.127 6.303 1.00 89.69 101 SER A N 1
ATOM 758 C CA . SER A 1 101 ? 14.372 4.866 7.261 1.00 89.69 101 SER A CA 1
ATOM 759 C C . SER A 1 101 ? 15.868 4.761 6.949 1.00 89.69 101 SER A C 1
ATOM 761 O O . SER A 1 101 ? 16.594 5.749 7.065 1.00 89.69 101 SER A O 1
ATOM 763 N N . THR A 1 102 ? 16.329 3.601 6.477 1.00 91.25 102 THR 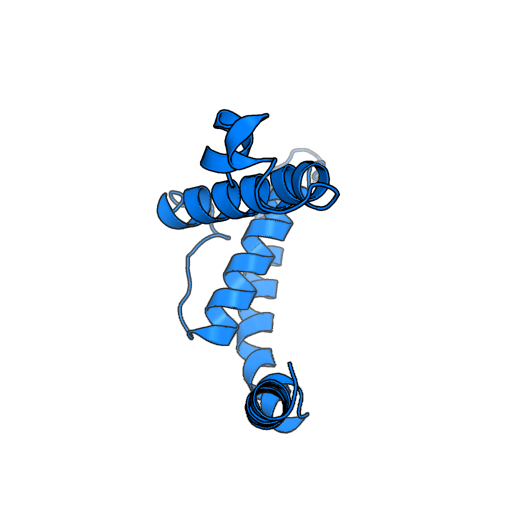A N 1
ATOM 764 C CA . THR A 1 102 ? 17.723 3.383 6.055 1.00 91.25 102 THR A CA 1
ATOM 765 C C . THR A 1 102 ? 18.032 3.951 4.667 1.00 91.25 102 THR A C 1
ATOM 767 O O . THR A 1 102 ? 19.198 4.192 4.359 1.00 91.25 102 THR A O 1
ATOM 770 N N . THR A 1 103 ? 17.024 4.250 3.836 1.00 92.38 103 THR A N 1
ATOM 771 C CA . THR A 1 103 ? 17.237 4.814 2.489 1.00 92.38 103 THR A CA 1
ATOM 772 C C . THR A 1 103 ? 17.902 6.190 2.539 1.00 92.38 103 THR A C 1
ATOM 774 O O . THR A 1 103 ? 18.865 6.424 1.816 1.00 92.38 103 THR A O 1
ATOM 777 N N . LEU A 1 104 ? 17.423 7.111 3.385 1.00 88.69 104 LEU A N 1
ATOM 778 C CA . LEU A 1 104 ? 17.962 8.479 3.457 1.00 88.69 104 LEU A CA 1
ATOM 779 C C . LEU A 1 104 ? 19.473 8.545 3.749 1.00 88.69 104 LEU A C 1
ATOM 781 O O . LEU A 1 104 ? 20.170 9.240 3.006 1.00 88.69 104 LEU A O 1
ATOM 785 N N . PRO A 1 105 ? 20.018 7.844 4.764 1.00 86.00 105 PRO A N 1
ATOM 786 C CA . PRO A 1 105 ? 21.461 7.853 5.004 1.00 86.00 105 PRO A CA 1
ATOM 787 C C . PRO A 1 105 ? 22.264 7.176 3.881 1.00 86.00 105 PRO A C 1
ATOM 789 O O . PRO A 1 105 ? 23.416 7.543 3.662 1.00 86.00 105 PRO A O 1
ATOM 792 N N . LEU A 1 106 ? 21.678 6.225 3.145 1.00 87.94 106 LEU A N 1
ATOM 793 C CA . LEU A 1 106 ? 22.339 5.543 2.024 1.00 87.94 106 LEU A CA 1
ATOM 794 C C . LEU A 1 106 ? 22.308 6.341 0.717 1.00 87.94 106 LEU A C 1
ATOM 796 O O . LEU A 1 106 ? 23.223 6.214 -0.093 1.00 87.94 106 LEU A O 1
ATOM 800 N N . LEU A 1 107 ? 21.279 7.165 0.508 1.00 90.12 107 LEU A N 1
ATOM 801 C CA . LEU A 1 107 ? 20.991 7.831 -0.765 1.00 90.12 107 LEU A CA 1
ATOM 802 C C . LEU A 1 107 ? 22.129 8.735 -1.255 1.00 90.12 107 LEU A C 1
ATOM 804 O O . LEU A 1 107 ? 22.332 8.885 -2.458 1.00 90.12 107 LEU A O 1
ATOM 808 N N . PHE A 1 108 ? 22.869 9.338 -0.327 1.00 86.50 108 PHE A N 1
ATOM 809 C CA . PHE A 1 108 ? 23.937 10.290 -0.635 1.00 86.50 108 PHE A CA 1
ATOM 810 C C . PHE A 1 108 ? 25.326 9.645 -0.711 1.00 86.50 108 PHE A C 1
ATOM 812 O O . PHE A 1 108 ? 26.317 10.341 -0.930 1.00 86.50 108 PHE A O 1
ATOM 819 N N . LEU A 1 109 ? 25.413 8.323 -0.543 1.00 86.19 109 LEU A N 1
ATOM 820 C CA . LEU A 1 109 ? 26.665 7.582 -0.597 1.00 86.19 109 LEU A CA 1
ATOM 821 C C . LEU A 1 109 ? 26.814 6.862 -1.951 1.00 86.19 109 LEU A C 1
ATOM 823 O O . LEU A 1 109 ? 25.899 6.165 -2.389 1.00 86.19 109 LEU A O 1
ATOM 827 N N . PRO A 1 110 ? 27.984 6.951 -2.611 1.00 88.12 110 PRO A N 1
ATOM 828 C CA . PRO A 1 110 ? 28.334 6.076 -3.724 1.00 88.12 110 PRO A CA 1
ATOM 829 C C . PRO A 1 110 ? 28.124 4.592 -3.363 1.00 88.12 110 PRO A C 1
ATOM 831 O O . PRO A 1 110 ? 28.570 4.185 -2.293 1.00 88.12 110 PRO A O 1
ATOM 834 N N . PRO A 1 111 ? 27.554 3.741 -4.238 1.00 81.19 111 PRO A N 1
ATOM 835 C CA . PRO A 1 111 ? 27.117 2.377 -3.889 1.00 81.19 111 PRO A CA 1
ATOM 836 C C . PRO A 1 111 ? 28.175 1.447 -3.267 1.00 81.19 111 PRO A C 1
ATOM 838 O O . PRO A 1 111 ? 27.833 0.490 -2.573 1.00 81.19 111 PRO A O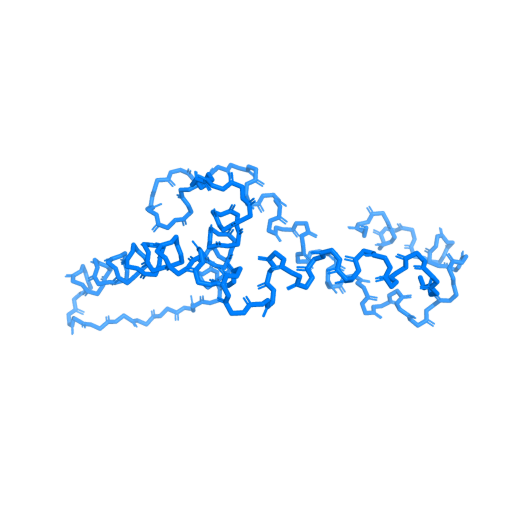 1
ATOM 841 N N . ALA A 1 112 ? 29.462 1.702 -3.514 1.00 80.31 112 ALA A N 1
ATOM 842 C CA . ALA A 1 112 ? 30.561 0.923 -2.946 1.00 80.31 112 ALA A CA 1
ATOM 843 C C . ALA A 1 112 ? 30.879 1.286 -1.481 1.00 80.31 112 ALA A C 1
ATOM 845 O O . ALA A 1 112 ? 31.411 0.455 -0.749 1.00 80.31 112 ALA A O 1
ATOM 846 N N . LEU A 1 113 ? 30.552 2.506 -1.041 1.00 82.62 113 LEU A N 1
ATOM 847 C CA . LEU A 1 113 ? 30.931 3.027 0.274 1.00 82.62 113 LEU A CA 1
ATOM 848 C C . LEU A 1 113 ? 30.086 2.491 1.440 1.00 82.62 113 LEU A C 1
ATOM 850 O O . LEU A 1 113 ? 30.688 2.138 2.455 1.00 82.62 113 LEU A O 1
ATOM 854 N N . PRO A 1 114 ? 28.747 2.356 1.344 1.00 79.38 114 PRO A N 1
ATOM 855 C CA . PRO A 1 114 ? 27.936 1.830 2.440 1.00 79.38 114 PRO A CA 1
ATOM 856 C C . PRO A 1 114 ? 28.367 0.445 2.910 1.00 79.38 114 PRO A C 1
ATOM 858 O O . PRO A 1 114 ? 28.390 0.174 4.107 1.00 79.38 114 PRO A O 1
ATOM 861 N N . ARG A 1 115 ? 28.777 -0.408 1.964 1.00 78.31 115 ARG A N 1
ATOM 862 C CA . ARG A 1 115 ? 29.243 -1.772 2.240 1.00 78.31 115 ARG A CA 1
ATOM 863 C C . ARG A 1 115 ? 30.529 -1.804 3.067 1.00 78.31 115 ARG A C 1
ATOM 865 O O . ARG A 1 115 ? 30.752 -2.776 3.778 1.00 78.31 115 ARG A O 1
ATOM 872 N N . LEU A 1 116 ? 31.359 -0.764 2.963 1.00 78.50 116 LEU A N 1
ATOM 873 C CA . LEU A 1 116 ? 32.656 -0.671 3.633 1.00 78.50 116 LEU A CA 1
ATOM 874 C C . LEU A 1 116 ? 32.589 0.143 4.934 1.00 78.50 116 LEU A C 1
ATOM 876 O O . LEU A 1 116 ? 33.149 -0.272 5.942 1.00 78.50 116 LEU A O 1
ATOM 880 N N . LEU A 1 117 ? 31.916 1.297 4.911 1.00 75.69 117 LEU A N 1
ATOM 881 C CA . LEU A 1 117 ? 31.920 2.271 6.012 1.00 75.69 117 LEU A CA 1
ATOM 882 C C . LEU A 1 117 ? 30.752 2.087 6.987 1.00 75.69 117 LEU A C 1
ATOM 884 O O . LEU A 1 117 ? 30.882 2.420 8.162 1.00 75.69 117 LEU A O 1
ATOM 888 N N . HIS A 1 118 ? 29.627 1.527 6.527 1.00 74.12 118 HIS A N 1
ATOM 889 C CA . HIS A 1 118 ? 28.448 1.281 7.360 1.00 74.12 118 HIS A CA 1
ATOM 890 C C . HIS A 1 118 ? 27.849 -0.129 7.158 1.00 74.12 118 HIS A C 1
ATOM 892 O O . HIS A 1 118 ? 26.657 -0.244 6.855 1.00 74.12 118 HIS A O 1
ATOM 898 N N . PRO A 1 119 ? 28.620 -1.220 7.392 1.00 75.56 119 PRO A N 1
ATOM 899 C CA . PRO A 1 119 ? 28.133 -2.593 7.227 1.00 75.56 119 PRO A CA 1
ATOM 900 C C . PRO A 1 119 ? 26.800 -2.911 7.932 1.00 75.56 119 PRO A C 1
ATOM 902 O O . PRO A 1 119 ? 25.951 -3.525 7.290 1.00 75.56 119 PRO A O 1
ATOM 905 N N . PRO A 1 120 ? 26.546 -2.494 9.194 1.00 81.31 120 PRO A N 1
ATOM 906 C CA . PRO A 1 120 ? 25.291 -2.839 9.865 1.00 81.31 120 PRO A CA 1
ATOM 907 C C . PRO A 1 120 ? 24.085 -2.075 9.307 1.00 81.31 120 PRO A C 1
ATOM 909 O O . PRO A 1 120 ? 22.974 -2.589 9.345 1.00 81.31 120 PRO A O 1
ATOM 912 N N . LEU A 1 121 ? 24.285 -0.867 8.772 1.00 82.06 121 LEU A N 1
ATOM 913 C CA . LEU A 1 121 ? 23.208 -0.104 8.138 1.00 82.06 121 LEU A CA 1
ATOM 914 C C . LEU A 1 121 ? 22.873 -0.692 6.762 1.00 82.06 121 LEU A C 1
ATOM 916 O O . LEU A 1 121 ? 21.704 -0.824 6.428 1.00 82.06 121 LEU A O 1
ATOM 920 N N . TRP A 1 122 ? 23.890 -1.113 6.004 1.00 84.94 122 TRP A N 1
ATOM 921 C CA . TRP A 1 122 ? 23.707 -1.818 4.734 1.00 84.94 122 TRP A CA 1
ATOM 922 C C . TRP A 1 122 ? 23.055 -3.199 4.898 1.00 84.94 122 TRP A C 1
ATOM 924 O O . TRP A 1 122 ? 22.284 -3.599 4.043 1.00 84.94 122 TRP A O 1
ATOM 934 N N . GLN A 1 123 ? 23.349 -3.936 5.974 1.00 85.19 123 GLN A N 1
ATOM 935 C CA . GLN A 1 123 ? 22.733 -5.247 6.240 1.00 85.19 123 GLN A CA 1
ATOM 936 C C . GLN A 1 123 ? 21.258 -5.164 6.650 1.00 85.19 123 GLN A C 1
ATOM 938 O O . GLN A 1 123 ? 20.535 -6.147 6.513 1.00 85.19 123 GLN A O 1
ATOM 943 N N . ARG A 1 124 ? 20.843 -4.022 7.204 1.00 84.12 124 ARG A N 1
ATOM 944 C CA . ARG A 1 124 ? 19.462 -3.744 7.612 1.00 84.12 124 ARG A CA 1
ATOM 945 C C . ARG A 1 124 ? 18.568 -3.276 6.462 1.00 84.12 124 ARG A C 1
ATOM 947 O O . ARG A 1 124 ? 17.355 -3.395 6.575 1.00 84.12 124 ARG A O 1
ATOM 954 N N . HIS A 1 125 ? 19.163 -2.717 5.408 1.00 81.44 125 HIS A N 1
ATOM 955 C CA . HIS A 1 125 ? 18.470 -2.278 4.197 1.00 81.44 125 HIS A CA 1
ATOM 956 C C . HIS A 1 125 ? 18.255 -3.447 3.232 1.00 81.44 125 HIS A C 1
ATOM 958 O O . HIS A 1 125 ? 17.125 -3.575 2.713 1.00 81.44 125 HIS A O 1
#

Radius of gyration: 19.59 Å; chains: 1; bounding box: 51×23×52 Å

Sequence (125 aa):
NGPAWRSDRLALNRAVLSPPGARRFLPLLDSVARDFAESLRGRVRGTPGGALTIDPHPLLFRFTLEASSYALYGERLGLLGGGSESGGAQRFLGALEEMLSTTLPLLFLPPALPRLLHPPLWQRH

InterPro domains:
  IPR001128 Cytochrome P450 [PF00067] (1-125)
  IPR036396 Cytochrome P450 superfamily [G3DSA:1.10.630.10] (1-125)
 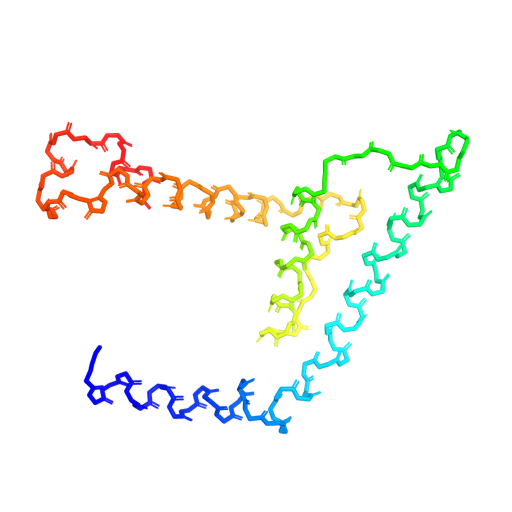 IPR036396 Cytochrome P450 superfamily [SSF48264] (1-122)
  IPR050479 Cytochrome P450, families 11 and 27 [PTHR24279] (1-125)

Foldseek 3Di:
DPPVVVVVCVVCCVQPVDPVNVVVLVVLLVVLVVLQVVLVQVVLVVDPPSDDDDDCVVVVLLSVCQSVCCSVPVDGLPSRDPPDRPVVVVVVVVLVVLCVVLCVVCVPDDPVCCVPPPVVSVVSD

pLDDT: mean 88.36, std 9.07, range [47.62, 97.44]

Organism: NCBI:txid667144